Protein AF-A0A7W0GKY1-F1 (afdb_monomer_lite)

pLDDT: mean 94.86, std 6.43, range [62.53, 98.38]

Radius of gyration: 11.98 Å; chains: 1; bounding box: 26×18×35 Å

Sequence (49 aa):
AQRPGLMMGAIYSALLTEIEHENFQVLHQRVALTPLRK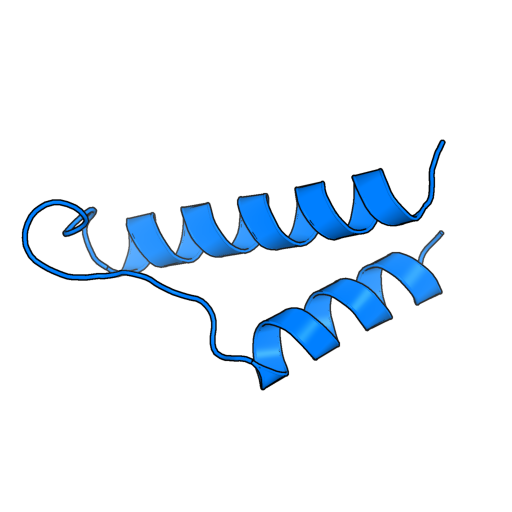LWIAWRTWARG

Secondary structure (DSSP, 8-state):
--HHHHHHHHHHHHHHHHHHHTTT-TTTS-----HHHHHHHHHHHHHT-

Foldseek 3Di:
DPLVVQLVVQLVVVQVVQCVVVVVCVVPDDRHDDPVVSVVSSVVSVVVD

Structure (mmCIF, N/CA/C/O backbone):
data_AF-A0A7W0GKY1-F1
#
_entry.id   AF-A0A7W0GKY1-F1
#
loop_
_atom_site.group_PDB
_atom_site.id
_atom_site.type_symbol
_atom_site.label_atom_id
_atom_site.label_alt_id
_atom_site.label_comp_id
_atom_site.label_asym_id
_atom_site.label_entity_id
_atom_site.label_seq_id
_atom_site.pdbx_PDB_ins_code
_atom_site.Cartn_x
_atom_site.Cartn_y
_atom_site.Cartn_z
_atom_site.occupancy
_atom_site.B_iso_or_equiv
_atom_site.auth_seq_id
_atom_site.auth_comp_id
_atom_site.auth_asym_id
_atom_site.auth_atom_id
_atom_site.pdbx_PDB_model_num
ATOM 1 N N . ALA A 1 1 ? 15.176 5.503 -14.750 1.00 62.53 1 ALA A N 1
ATOM 2 C CA . ALA A 1 1 ? 14.831 5.333 -13.321 1.00 62.53 1 ALA A CA 1
ATOM 3 C C . ALA A 1 1 ? 15.179 3.914 -12.887 1.00 62.53 1 ALA A C 1
ATOM 5 O O . ALA A 1 1 ? 15.032 3.001 -13.693 1.00 62.53 1 ALA A O 1
ATOM 6 N N . GLN A 1 2 ? 15.657 3.706 -11.658 1.00 82.88 2 GLN A N 1
ATOM 7 C CA . GLN A 1 2 ? 15.893 2.353 -11.147 1.00 82.88 2 GLN A CA 1
ATOM 8 C C . GLN A 1 2 ? 14.535 1.639 -11.045 1.00 82.88 2 GLN A C 1
ATOM 10 O O . GLN A 1 2 ? 13.713 2.001 -10.204 1.00 82.88 2 GLN A O 1
ATOM 15 N N . ARG A 1 3 ? 14.277 0.657 -11.923 1.00 84.75 3 ARG A N 1
ATOM 16 C CA . ARG A 1 3 ? 13.021 -0.122 -11.963 1.00 84.75 3 ARG A CA 1
ATOM 17 C C . ARG A 1 3 ? 12.588 -0.655 -10.584 1.00 84.75 3 ARG A C 1
ATOM 19 O O . ARG A 1 3 ? 11.397 -0.560 -10.291 1.00 84.75 3 ARG A O 1
ATOM 26 N N . PRO A 1 4 ? 13.503 -1.114 -9.702 1.00 91.2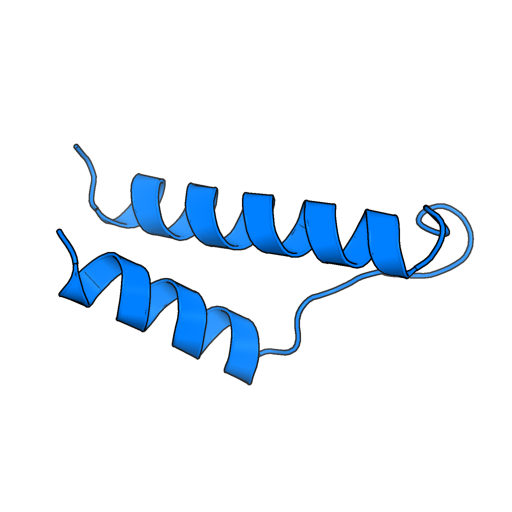5 4 PRO A N 1
ATOM 27 C CA . PRO A 1 4 ? 13.140 -1.498 -8.337 1.00 91.25 4 PRO A CA 1
ATOM 28 C C . PRO A 1 4 ? 12.479 -0.369 -7.530 1.00 91.25 4 PRO A C 1
ATOM 30 O O . PRO A 1 4 ? 11.509 -0.612 -6.820 1.00 91.25 4 PRO A O 1
ATOM 33 N N . GLY A 1 5 ? 12.938 0.879 -7.676 1.00 93.31 5 GLY A N 1
ATOM 34 C CA . GLY A 1 5 ? 12.375 2.030 -6.962 1.00 93.31 5 GLY A CA 1
ATOM 35 C C . GLY A 1 5 ? 10.931 2.341 -7.366 1.00 93.31 5 GLY A C 1
ATOM 36 O O . GLY A 1 5 ? 10.105 2.646 -6.509 1.00 93.31 5 GLY A O 1
ATOM 37 N N . LEU A 1 6 ? 10.595 2.183 -8.652 1.00 94.44 6 LEU A N 1
ATOM 38 C CA . LEU A 1 6 ? 9.219 2.355 -9.138 1.00 94.44 6 LEU A CA 1
ATOM 39 C C . LEU A 1 6 ? 8.282 1.271 -8.590 1.00 94.44 6 LEU A C 1
ATOM 41 O O . LEU A 1 6 ? 7.158 1.573 -8.190 1.00 94.44 6 LEU A O 1
ATOM 45 N N . MET A 1 7 ? 8.749 0.020 -8.520 1.00 95.12 7 MET A N 1
ATOM 46 C CA . MET A 1 7 ? 7.979 -1.074 -7.914 1.00 95.12 7 MET A CA 1
ATOM 47 C C . MET A 1 7 ? 7.713 -0.808 -6.432 1.00 95.12 7 MET A C 1
ATOM 49 O O . MET A 1 7 ? 6.575 -0.940 -5.985 1.00 95.12 7 MET A O 1
ATOM 53 N N . MET A 1 8 ? 8.736 -0.378 -5.684 1.00 96.38 8 MET A N 1
ATOM 54 C CA . MET A 1 8 ? 8.593 -0.043 -4.265 1.00 96.38 8 MET A CA 1
ATOM 55 C C . MET A 1 8 ? 7.607 1.109 -4.049 1.00 96.38 8 MET A C 1
ATOM 57 O O . MET A 1 8 ? 6.737 1.003 -3.188 1.00 96.38 8 MET A O 1
ATOM 61 N N . GLY A 1 9 ? 7.668 2.162 -4.871 1.00 96.44 9 GLY A N 1
ATOM 62 C CA . GLY A 1 9 ? 6.707 3.269 -4.818 1.00 96.44 9 GLY A CA 1
ATOM 63 C C . GLY A 1 9 ? 5.261 2.820 -5.052 1.00 96.44 9 GLY A C 1
ATOM 64 O O . GLY A 1 9 ? 4.364 3.210 -4.305 1.00 96.44 9 GLY A O 1
ATOM 65 N N . ALA A 1 10 ? 5.032 1.937 -6.029 1.00 96.31 10 ALA A N 1
ATOM 66 C CA . ALA A 1 10 ? 3.704 1.384 -6.298 1.00 96.31 10 ALA A CA 1
ATOM 67 C C . ALA A 1 10 ? 3.179 0.518 -5.138 1.00 96.31 10 ALA A C 1
ATOM 69 O O . ALA A 1 10 ? 2.005 0.609 -4.780 1.00 96.31 10 ALA A O 1
ATOM 70 N N . ILE A 1 11 ? 4.043 -0.294 -4.516 1.00 97.56 11 ILE A N 1
ATOM 71 C CA . ILE A 1 11 ? 3.681 -1.097 -3.338 1.00 97.56 11 ILE A CA 1
ATOM 72 C C . ILE A 1 11 ? 3.327 -0.191 -2.152 1.00 97.56 11 ILE A C 1
ATOM 74 O O . ILE A 1 11 ? 2.339 -0.454 -1.470 1.00 97.56 11 ILE A O 1
ATOM 78 N N . TYR A 1 12 ? 4.088 0.880 -1.911 1.00 97.56 12 TYR A N 1
ATOM 79 C CA . TYR A 1 12 ? 3.794 1.825 -0.830 1.00 97.56 12 TYR A CA 1
ATOM 80 C C . TYR A 1 12 ? 2.500 2.598 -1.058 1.00 97.56 12 TYR A C 1
ATOM 82 O O . TYR A 1 12 ? 1.703 2.721 -0.132 1.00 97.56 12 TYR A O 1
ATOM 90 N N . SER A 1 13 ? 2.247 3.056 -2.284 1.00 97.81 13 SER A N 1
ATOM 91 C CA . SER A 1 13 ? 0.982 3.709 -2.623 1.00 97.81 13 SER A CA 1
ATOM 92 C C . SER A 1 13 ? -0.210 2.784 -2.358 1.00 97.81 13 SER A C 1
ATOM 94 O O . SER A 1 13 ? -1.170 3.200 -1.719 1.00 97.81 13 SER A O 1
ATOM 96 N N . ALA A 1 14 ? -0.115 1.508 -2.743 1.00 98.19 14 ALA A N 1
ATOM 97 C CA . ALA A 1 14 ? -1.167 0.534 -2.463 1.00 98.19 14 ALA A CA 1
ATOM 98 C C . ALA A 1 14 ? -1.335 0.228 -0.964 1.00 98.19 14 ALA A C 1
ATOM 100 O O . ALA A 1 14 ? -2.449 -0.044 -0.526 1.00 98.19 14 ALA A O 1
ATOM 101 N N . LEU A 1 15 ? -0.252 0.261 -0.181 1.00 98.25 15 LEU A N 1
ATOM 102 C CA . LEU A 1 15 ? -0.309 0.115 1.276 1.00 98.25 15 LEU A CA 1
ATOM 103 C C . LEU A 1 15 ? -1.072 1.297 1.896 1.00 98.25 15 LEU A C 1
ATOM 105 O O . LEU A 1 15 ? -1.946 1.079 2.725 1.00 98.25 15 LEU A O 1
ATOM 109 N N . LEU A 1 16 ? -0.792 2.532 1.471 1.00 98.12 16 LEU A N 1
ATOM 110 C CA . LEU A 1 16 ? -1.499 3.717 1.972 1.00 98.12 16 LEU A CA 1
ATOM 111 C C . LEU A 1 16 ? -3.008 3.646 1.701 1.00 98.12 16 LEU A C 1
ATOM 113 O O . LEU A 1 16 ? -3.789 3.929 2.603 1.00 98.12 16 LEU A O 1
ATOM 117 N N . THR A 1 17 ? -3.417 3.188 0.514 1.00 98.38 17 THR A N 1
ATOM 118 C CA . THR A 1 17 ? -4.837 2.934 0.211 1.00 98.38 17 THR A CA 1
ATOM 119 C C . THR A 1 17 ? -5.442 1.872 1.130 1.00 98.38 17 THR A C 1
ATOM 121 O O . THR A 1 17 ? -6.590 1.995 1.542 1.00 98.38 17 THR A O 1
ATOM 124 N N . GLU A 1 18 ? -4.681 0.834 1.483 1.00 98.06 18 GLU A N 1
ATOM 125 C CA . GLU A 1 18 ? -5.151 -0.178 2.435 1.00 98.06 18 GLU A CA 1
ATOM 126 C C . GLU A 1 18 ? -5.313 0.396 3.846 1.00 98.06 18 GLU A C 1
ATOM 128 O O . GLU A 1 18 ? -6.288 0.097 4.523 1.00 98.06 18 GLU A O 1
ATOM 133 N N . ILE A 1 19 ? -4.382 1.249 4.286 1.00 98.19 19 ILE A N 1
ATOM 134 C CA . ILE A 1 19 ? -4.475 1.941 5.579 1.00 98.19 19 ILE A CA 1
ATOM 135 C C . ILE A 1 19 ? -5.733 2.807 5.637 1.00 98.19 19 ILE A C 1
ATOM 137 O O . ILE A 1 19 ? -6.424 2.799 6.654 1.00 98.19 19 ILE A O 1
ATOM 141 N N . GLU A 1 20 ? -6.027 3.541 4.565 1.00 98.25 20 GLU A N 1
ATOM 142 C CA . GLU A 1 20 ? -7.241 4.350 4.457 1.00 98.25 20 GLU A CA 1
ATOM 143 C C . GLU A 1 20 ? -8.503 3.479 4.541 1.00 98.25 20 GLU A C 1
ATOM 145 O O . GLU A 1 20 ? -9.414 3.789 5.307 1.00 98.25 20 GLU A O 1
ATOM 150 N N . HIS A 1 21 ? -8.528 2.347 3.829 1.00 97.56 21 HIS A N 1
ATOM 151 C CA . HIS A 1 21 ? -9.638 1.391 3.867 1.00 97.56 21 HIS A CA 1
ATOM 152 C C . HIS A 1 21 ? -9.862 0.795 5.267 1.00 97.56 21 HIS A C 1
ATOM 154 O O . HIS A 1 21 ? -10.996 0.616 5.705 1.00 97.56 21 HIS A O 1
ATOM 160 N N . GLU A 1 22 ? -8.776 0.546 5.996 1.00 97.06 22 GLU A N 1
ATOM 161 C CA . GLU A 1 22 ? -8.765 0.027 7.368 1.00 97.06 22 GLU A CA 1
ATOM 162 C C . GLU A 1 22 ? -8.974 1.129 8.430 1.00 97.06 22 GLU A C 1
ATOM 164 O O . GLU A 1 22 ? -8.645 0.937 9.601 1.00 97.06 22 GLU A O 1
ATOM 169 N N . ASN A 1 23 ? -9.502 2.303 8.055 1.00 97.31 23 ASN A N 1
ATOM 170 C CA . ASN A 1 23 ? -9.756 3.439 8.954 1.00 97.31 23 ASN A CA 1
ATOM 171 C C . ASN A 1 23 ? -8.525 3.860 9.780 1.00 97.31 23 ASN A C 1
ATOM 173 O O . ASN A 1 23 ? -8.642 4.246 10.944 1.00 97.31 23 ASN A O 1
ATOM 177 N N . PHE A 1 24 ? -7.330 3.777 9.190 1.00 97.50 24 PHE A N 1
ATOM 178 C CA . PHE A 1 24 ? -6.070 4.214 9.796 1.00 97.50 24 PHE A CA 1
ATOM 179 C C . PHE A 1 24 ? -5.712 3.517 11.124 1.00 97.50 24 PHE A C 1
ATOM 181 O O . PHE A 1 24 ? -4.990 4.077 11.949 1.00 97.50 24 PHE A O 1
ATOM 188 N N . GLN A 1 25 ? -6.140 2.266 11.326 1.00 96.38 25 GLN A N 1
ATOM 189 C CA . GLN A 1 25 ? -5.928 1.487 12.561 1.00 96.38 25 GLN A CA 1
ATOM 190 C C . GLN A 1 25 ? -4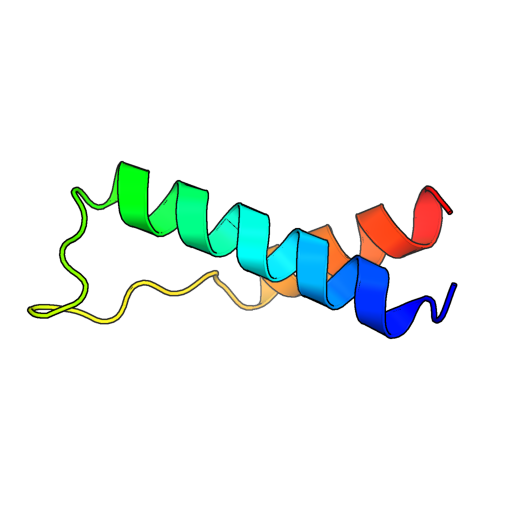.474 1.005 12.796 1.00 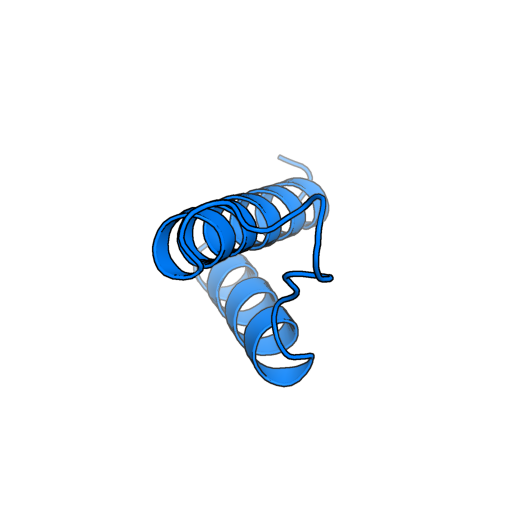96.38 25 GLN A C 1
ATOM 192 O O . GLN A 1 25 ? -4.241 -0.027 13.422 1.00 96.38 25 GLN A O 1
ATOM 197 N N . VAL A 1 26 ? -3.463 1.750 12.339 1.00 96.88 26 VAL A N 1
ATOM 198 C CA . VAL A 1 26 ? -2.040 1.346 12.350 1.00 96.88 26 VAL A CA 1
ATOM 199 C C . VAL A 1 26 ? -1.417 1.229 13.745 1.00 96.88 26 VAL A C 1
ATOM 201 O O . VAL A 1 26 ? -0.402 0.554 13.900 1.00 96.88 26 VAL A O 1
ATOM 204 N N . LEU A 1 27 ? -2.001 1.881 14.756 1.00 97.69 27 LEU A N 1
ATOM 205 C CA . LEU A 1 27 ? -1.556 1.790 16.153 1.00 97.69 27 LEU A CA 1
ATOM 206 C C . LEU A 1 27 ? -2.161 0.589 16.892 1.00 97.69 27 LEU A C 1
ATOM 208 O O . LEU A 1 27 ? -1.618 0.166 17.909 1.00 97.69 27 LEU A O 1
ATOM 212 N N . HIS A 1 28 ? -3.267 0.044 16.384 1.00 97.06 28 HIS A N 1
ATOM 213 C CA . HIS A 1 28 ? -3.996 -1.056 17.016 1.00 97.06 28 HIS A CA 1
ATOM 214 C C . HIS A 1 28 ? -3.731 -2.393 16.321 1.00 97.06 28 HIS A C 1
ATOM 216 O O . HIS A 1 28 ? -3.701 -3.432 16.976 1.00 97.06 28 HIS A O 1
ATOM 222 N N . GLN A 1 29 ? -3.504 -2.377 15.004 1.00 96.31 29 GLN A N 1
ATOM 223 C CA . GLN A 1 29 ? -3.242 -3.576 14.219 1.00 96.31 29 GLN A CA 1
ATOM 224 C C . GLN A 1 29 ? -2.286 -3.316 13.056 1.00 96.31 29 GLN A C 1
ATOM 226 O O . GLN A 1 29 ? -2.150 -2.208 12.534 1.00 96.31 29 GLN A O 1
ATOM 231 N N . ARG A 1 30 ? -1.626 -4.382 12.604 1.00 96.44 30 ARG A N 1
ATOM 232 C CA . ARG A 1 30 ? -0.756 -4.313 11.435 1.00 96.44 30 ARG A CA 1
ATOM 233 C C . ARG A 1 30 ? -1.590 -4.338 10.159 1.00 96.44 30 ARG A C 1
ATOM 235 O O . ARG A 1 30 ? -2.107 -5.385 9.784 1.00 96.44 30 ARG A O 1
ATOM 242 N N . VAL A 1 31 ? -1.599 -3.223 9.437 1.00 97.12 31 VAL A N 1
ATOM 243 C CA . VAL A 1 31 ? -2.104 -3.169 8.061 1.00 97.12 31 VAL A CA 1
ATOM 244 C C . VAL A 1 31 ? -0.996 -3.612 7.109 1.00 97.12 31 VAL A C 1
ATOM 246 O O . VAL A 1 31 ? 0.113 -3.071 7.118 1.00 97.12 31 VAL A O 1
ATOM 249 N N . ALA A 1 32 ? -1.260 -4.633 6.297 1.00 96.88 32 ALA A N 1
ATOM 250 C CA . ALA A 1 32 ? -0.285 -5.144 5.346 1.00 96.88 32 ALA A CA 1
ATOM 251 C C . ALA A 1 32 ? -0.956 -5.686 4.087 1.00 96.88 32 ALA A C 1
ATOM 253 O O . ALA A 1 32 ? -1.964 -6.380 4.141 1.00 96.88 32 ALA A O 1
ATOM 254 N N . LEU A 1 33 ? -0.311 -5.456 2.944 1.00 97.31 33 LEU A N 1
ATOM 255 C CA . LEU A 1 33 ? -0.678 -6.125 1.702 1.00 97.31 33 LEU A CA 1
ATOM 256 C C . LEU A 1 33 ? -0.347 -7.617 1.790 1.00 97.31 33 LEU A C 1
ATOM 258 O O . LEU A 1 33 ? 0.755 -7.992 2.219 1.00 97.31 33 LEU A O 1
ATOM 262 N N . THR A 1 34 ? -1.257 -8.457 1.300 1.00 97.81 34 THR A N 1
ATOM 263 C CA . THR A 1 34 ? -0.998 -9.890 1.150 1.00 97.81 34 THR A CA 1
ATOM 264 C C . THR A 1 34 ? 0.195 -10.130 0.212 1.00 97.81 34 THR A C 1
ATOM 266 O O . THR A 1 34 ? 0.428 -9.340 -0.714 1.00 97.81 34 THR A O 1
ATOM 269 N N . PRO A 1 35 ? 0.970 -11.215 0.405 1.00 97.56 35 PRO A N 1
ATOM 270 C CA . PRO A 1 35 ? 2.132 -11.507 -0.436 1.00 97.56 35 PRO A CA 1
ATOM 271 C C . PRO A 1 35 ? 1.797 -11.543 -1.933 1.00 97.56 35 PRO A C 1
ATOM 273 O O . PRO A 1 35 ? 2.511 -10.950 -2.740 1.00 97.56 35 PRO A O 1
ATOM 276 N N . LEU A 1 36 ? 0.663 -12.150 -2.295 1.00 98.19 36 LEU A N 1
ATOM 277 C CA . LEU A 1 36 ? 0.188 -12.231 -3.679 1.00 98.19 36 LEU A CA 1
ATOM 278 C C . LEU A 1 36 ? -0.092 -10.851 -4.281 1.00 98.19 36 LEU A C 1
ATOM 280 O O . LEU A 1 36 ? 0.277 -10.588 -5.423 1.00 98.19 36 LEU A O 1
ATOM 284 N N . ARG A 1 37 ? -0.685 -9.935 -3.509 1.00 97.62 37 ARG A N 1
ATOM 285 C CA . ARG A 1 37 ? -0.980 -8.576 -3.976 1.00 97.62 37 ARG A CA 1
ATOM 286 C C . ARG A 1 37 ? 0.301 -7.767 -4.182 1.00 97.62 37 ARG A C 1
ATOM 288 O O . ARG A 1 37 ? 0.398 -7.040 -5.167 1.00 97.62 37 ARG A O 1
ATOM 295 N N . LYS A 1 38 ? 1.320 -7.950 -3.331 1.00 98.00 38 LYS A N 1
ATOM 296 C CA . LYS A 1 38 ? 2.654 -7.356 -3.547 1.00 98.00 38 LYS A CA 1
ATOM 297 C C . LYS A 1 38 ? 3.298 -7.863 -4.838 1.00 98.00 38 LYS A C 1
ATOM 299 O O . LYS A 1 38 ? 3.787 -7.050 -5.618 1.00 98.00 38 LYS A O 1
ATOM 304 N N . LEU A 1 39 ? 3.259 -9.179 -5.073 1.00 97.25 39 LEU A N 1
ATOM 305 C CA . LEU A 1 39 ? 3.788 -9.794 -6.296 1.00 97.25 39 LEU A CA 1
ATOM 306 C C . LEU A 1 39 ? 3.067 -9.269 -7.541 1.00 97.25 39 LEU A C 1
ATOM 308 O O . LEU A 1 39 ? 3.719 -8.867 -8.502 1.00 97.25 39 LEU A O 1
ATOM 312 N N . TRP A 1 40 ? 1.737 -9.194 -7.495 1.00 97.62 40 TRP A N 1
ATOM 313 C CA . TRP A 1 40 ? 0.928 -8.652 -8.584 1.00 97.62 40 TRP A CA 1
ATOM 314 C C . TRP A 1 40 ? 1.267 -7.190 -8.903 1.00 97.62 40 TRP A C 1
ATOM 316 O O . TRP A 1 40 ? 1.467 -6.846 -10.068 1.00 97.62 40 TRP A O 1
ATOM 326 N N . ILE A 1 41 ? 1.372 -6.325 -7.886 1.00 97.00 41 ILE A N 1
ATOM 327 C CA . ILE A 1 41 ? 1.717 -4.906 -8.068 1.00 97.00 41 ILE A CA 1
ATOM 328 C C . ILE A 1 41 ? 3.124 -4.763 -8.655 1.00 97.00 41 ILE A C 1
ATOM 330 O O . ILE A 1 41 ? 3.303 -4.029 -9.625 1.00 97.00 41 ILE A O 1
ATOM 334 N N . ALA A 1 42 ? 4.109 -5.483 -8.112 1.00 96.38 42 ALA A N 1
ATOM 335 C CA . ALA A 1 42 ? 5.480 -5.449 -8.613 1.00 96.38 42 ALA A CA 1
ATOM 336 C C . ALA A 1 42 ? 5.554 -5.886 -10.084 1.00 96.38 42 ALA A C 1
ATOM 338 O O . ALA A 1 42 ? 6.143 -5.182 -10.906 1.00 96.38 42 ALA A O 1
ATOM 339 N N . TRP A 1 43 ? 4.899 -7.000 -10.430 1.00 96.62 43 TRP A N 1
ATOM 340 C CA . TRP A 1 43 ? 4.845 -7.510 -11.800 1.00 96.62 43 TRP A CA 1
ATOM 341 C C . TRP A 1 43 ? 4.150 -6.532 -12.753 1.00 96.62 43 TRP A C 1
ATOM 343 O O . TRP A 1 43 ? 4.675 -6.236 -13.826 1.00 96.62 43 TRP A O 1
ATOM 353 N N . ARG A 1 44 ? 3.015 -5.949 -12.348 1.00 96.19 44 ARG A N 1
ATOM 354 C CA . ARG A 1 44 ? 2.294 -4.958 -13.15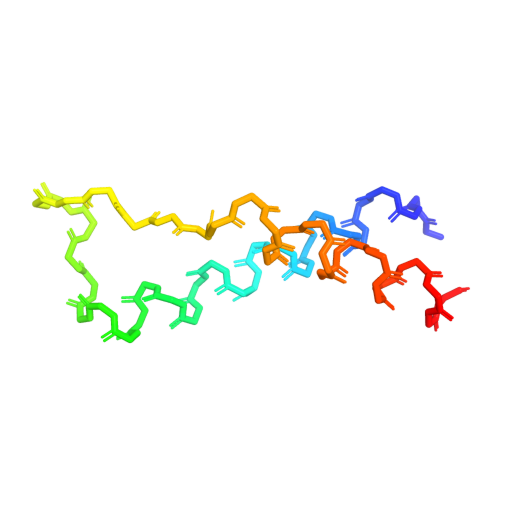8 1.00 96.19 44 ARG A CA 1
ATOM 355 C C . ARG A 1 44 ? 3.114 -3.686 -13.387 1.00 96.19 44 ARG A C 1
ATOM 357 O O . ARG A 1 44 ? 3.069 -3.137 -14.486 1.00 96.19 44 ARG A O 1
ATOM 364 N N . THR A 1 45 ? 3.843 -3.207 -12.379 1.00 94.62 45 THR A N 1
ATOM 365 C CA . THR A 1 45 ? 4.723 -2.035 -12.515 1.00 94.62 45 THR A CA 1
ATOM 366 C C . THR A 1 45 ? 5.928 -2.338 -13.401 1.00 94.62 45 THR A C 1
ATOM 368 O O . THR A 1 45 ? 6.331 -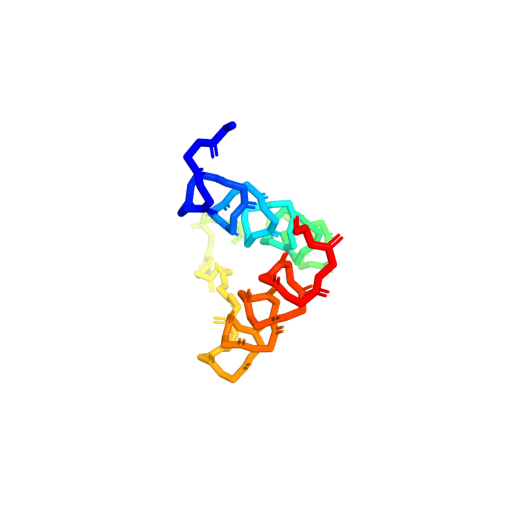1.478 -14.177 1.00 94.62 45 THR A O 1
ATOM 371 N N . TRP A 1 46 ? 6.467 -3.560 -13.345 1.00 92.81 46 TRP A N 1
ATOM 372 C CA . TRP A 1 46 ? 7.521 -4.009 -14.256 1.00 92.81 46 TRP A CA 1
ATOM 373 C C . TRP A 1 46 ? 7.045 -4.081 -15.711 1.00 92.81 46 TRP A C 1
ATOM 375 O O . TRP A 1 46 ? 7.750 -3.620 -16.596 1.00 92.81 46 TRP A O 1
ATOM 385 N N . ALA A 1 47 ? 5.844 -4.610 -15.958 1.00 93.56 47 ALA A N 1
ATOM 386 C CA . ALA A 1 47 ? 5.312 -4.787 -17.310 1.00 93.56 47 ALA A CA 1
ATOM 387 C C . ALA A 1 47 ? 4.876 -3.476 -17.998 1.00 93.56 47 ALA A C 1
ATOM 389 O O . ALA A 1 47 ? 4.698 -3.458 -19.213 1.00 93.56 47 ALA A O 1
ATOM 390 N N . ARG A 1 48 ? 4.653 -2.391 -17.241 1.00 87.00 48 ARG A N 1
ATOM 391 C CA . ARG A 1 48 ? 4.210 -1.083 -17.771 1.00 87.00 48 ARG A CA 1
ATOM 392 C C . ARG A 1 48 ? 5.348 -0.090 -18.038 1.00 87.00 48 ARG A C 1
ATOM 394 O O . ARG A 1 48 ? 5.051 0.987 -18.551 1.00 87.00 48 ARG A O 1
ATOM 401 N N . GLY A 1 49 ? 6.587 -0.395 -17.647 1.00 74.62 49 GLY A N 1
ATOM 402 C CA . GLY A 1 49 ? 7.751 0.494 -17.785 1.00 74.62 49 GLY A CA 1
ATOM 403 C C . GLY A 1 49 ? 8.854 -0.099 -18.643 1.00 74.62 49 GLY A C 1
ATOM 404 O O . GLY A 1 49 ? 9.640 0.701 -19.190 1.00 74.62 49 GLY A O 1
#